Protein AF-A0A0J8RWB4-F1 (afdb_monomer_lite)

Structure (mmCIF, N/CA/C/O backbone):
data_AF-A0A0J8RWB4-F1
#
_entry.id   AF-A0A0J8RWB4-F1
#
loop_
_atom_site.group_PDB
_atom_site.id
_atom_site.type_symbol
_atom_site.label_atom_id
_atom_site.label_alt_id
_atom_site.label_comp_id
_atom_site.label_asym_id
_atom_site.label_entity_id
_atom_site.label_seq_id
_atom_site.pdbx_PDB_ins_code
_atom_site.Cartn_x
_atom_site.Cartn_y
_atom_site.Cartn_z
_atom_site.occupancy
_atom_site.B_iso_or_equiv
_atom_site.auth_seq_id
_atom_site.auth_comp_id
_atom_site.auth_asym_id
_atom_site.auth_atom_id
_atom_site.pdbx_PDB_model_num
ATOM 1 N N . MET A 1 1 ? 24.587 -2.881 -8.974 1.00 54.47 1 MET A N 1
ATOM 2 C CA . MET A 1 1 ? 23.174 -3.242 -8.698 1.00 54.47 1 MET A CA 1
ATOM 3 C C . MET A 1 1 ? 22.253 -2.350 -9.526 1.00 54.47 1 MET A C 1
ATOM 5 O O . MET A 1 1 ? 22.427 -1.137 -9.504 1.00 54.47 1 MET A O 1
ATOM 9 N N . ASN A 1 2 ? 21.323 -2.920 -10.299 1.00 81.94 2 ASN A N 1
ATOM 10 C CA . ASN A 1 2 ? 20.396 -2.151 -11.139 1.00 81.94 2 ASN A CA 1
ATOM 11 C C . ASN A 1 2 ? 19.346 -1.442 -10.262 1.00 81.94 2 ASN A C 1
ATOM 13 O O . ASN A 1 2 ? 18.455 -2.097 -9.725 1.00 81.94 2 ASN A O 1
ATOM 17 N N . ARG A 1 3 ? 19.435 -0.109 -10.135 1.00 82.25 3 ARG A N 1
ATOM 18 C CA . ARG A 1 3 ? 18.576 0.695 -9.240 1.00 82.25 3 ARG A CA 1
ATOM 19 C C . ARG A 1 3 ? 17.078 0.473 -9.466 1.00 82.25 3 ARG A C 1
ATOM 21 O O . ARG A 1 3 ? 16.320 0.473 -8.505 1.00 82.25 3 ARG A O 1
ATOM 28 N N . ARG A 1 4 ? 16.659 0.234 -10.715 1.00 81.06 4 ARG A N 1
ATOM 29 C CA . ARG A 1 4 ? 15.250 -0.033 -11.063 1.00 81.06 4 ARG A CA 1
ATOM 30 C C . ARG A 1 4 ? 14.757 -1.357 -10.485 1.00 81.06 4 ARG A C 1
ATOM 32 O O . ARG A 1 4 ? 13.654 -1.431 -9.963 1.00 81.06 4 ARG A O 1
ATOM 39 N N . HIS A 1 5 ? 15.598 -2.386 -10.545 1.00 82.81 5 HIS A N 1
ATOM 40 C CA . HIS A 1 5 ? 15.275 -3.695 -9.988 1.00 82.81 5 HIS A CA 1
ATOM 41 C C . HIS A 1 5 ? 15.225 -3.644 -8.457 1.00 82.81 5 HIS A C 1
ATOM 43 O O . HIS A 1 5 ? 14.313 -4.190 -7.849 1.00 82.81 5 HIS A O 1
ATOM 49 N N . SER A 1 6 ? 16.171 -2.940 -7.826 1.00 87.62 6 SER A N 1
ATOM 50 C CA . SER A 1 6 ? 16.166 -2.735 -6.374 1.00 87.62 6 SER A CA 1
ATOM 51 C C . SER A 1 6 ? 14.923 -1.976 -5.898 1.00 87.62 6 SER A C 1
ATOM 53 O O . SER A 1 6 ? 14.332 -2.365 -4.897 1.00 87.62 6 SER A O 1
ATOM 55 N N . ALA A 1 7 ? 14.499 -0.938 -6.628 1.00 86.75 7 ALA A N 1
ATOM 56 C CA . ALA A 1 7 ? 13.283 -0.189 -6.316 1.00 86.75 7 ALA A CA 1
ATOM 57 C C . ALA A 1 7 ? 12.024 -1.061 -6.428 1.00 86.75 7 ALA A C 1
ATOM 59 O O . ALA A 1 7 ? 11.205 -1.052 -5.517 1.00 86.75 7 ALA A O 1
ATOM 60 N N . TYR A 1 8 ? 11.912 -1.876 -7.481 1.00 85.06 8 TYR A N 1
ATOM 61 C CA . TYR A 1 8 ? 10.812 -2.832 -7.622 1.00 85.06 8 TYR A CA 1
ATOM 62 C C . TYR A 1 8 ? 10.750 -3.824 -6.452 1.00 85.06 8 TYR A C 1
ATOM 64 O O . TYR A 1 8 ? 9.693 -4.009 -5.854 1.00 85.06 8 TYR A O 1
ATOM 72 N N . CYS A 1 9 ? 11.889 -4.411 -6.064 1.00 87.62 9 CYS A N 1
ATOM 73 C CA . CYS A 1 9 ? 11.941 -5.291 -4.897 1.00 87.62 9 CYS A CA 1
ATOM 74 C C . CYS A 1 9 ? 11.512 -4.563 -3.614 1.00 87.62 9 CYS A C 1
ATOM 76 O O . CYS A 1 9 ? 10.743 -5.114 -2.833 1.00 87.62 9 CYS A O 1
ATOM 78 N N . LEU A 1 10 ? 11.974 -3.324 -3.407 1.00 89.62 10 LEU A N 1
ATOM 79 C CA . LEU A 1 10 ? 11.629 -2.523 -2.230 1.00 89.62 10 LEU A CA 1
ATOM 80 C C . LEU A 1 10 ? 10.127 -2.231 -2.149 1.00 89.62 10 LEU A C 1
ATOM 82 O O . LEU A 1 10 ? 9.534 -2.346 -1.079 1.00 89.62 10 LEU A O 1
ATOM 86 N N . VAL A 1 11 ? 9.508 -1.897 -3.280 1.00 89.75 11 VAL A N 1
ATOM 87 C CA . VAL A 1 11 ? 8.065 -1.657 -3.371 1.00 89.75 11 VAL A CA 1
ATOM 88 C C . VAL A 1 11 ? 7.280 -2.934 -3.066 1.00 89.75 11 VAL A C 1
ATOM 90 O O . VAL A 1 11 ? 6.368 -2.903 -2.241 1.00 89.75 11 VAL A O 1
ATOM 93 N N . GLY A 1 12 ? 7.702 -4.078 -3.615 1.00 88.81 12 GLY A N 1
ATOM 94 C CA . GLY A 1 12 ? 7.097 -5.372 -3.293 1.00 88.81 12 GLY A CA 1
ATOM 95 C C . GLY A 1 12 ? 7.217 -5.743 -1.808 1.00 88.81 12 GLY A C 1
ATOM 96 O O . GLY A 1 12 ? 6.288 -6.318 -1.236 1.00 88.81 12 GLY A O 1
ATOM 97 N N . TYR A 1 13 ? 8.326 -5.383 -1.148 1.00 91.62 13 TYR A N 1
ATOM 98 C CA . TYR A 1 13 ? 8.456 -5.535 0.304 1.00 91.62 13 TYR A CA 1
ATOM 99 C C . TYR A 1 13 ? 7.502 -4.611 1.062 1.00 91.62 13 TYR A C 1
ATOM 101 O O . TYR A 1 13 ? 6.848 -5.067 1.996 1.00 91.62 13 TYR A O 1
ATOM 109 N N . ALA A 1 14 ? 7.375 -3.345 0.659 1.00 91.06 14 ALA A N 1
ATOM 110 C CA . ALA A 1 14 ? 6.479 -2.390 1.308 1.00 91.06 14 ALA A CA 1
ATOM 111 C C . ALA A 1 14 ? 5.013 -2.859 1.285 1.00 91.06 14 ALA A C 1
ATOM 113 O O . ALA A 1 14 ? 4.339 -2.802 2.315 1.00 91.06 14 ALA A O 1
ATOM 114 N N . VAL A 1 15 ? 4.538 -3.394 0.153 1.00 89.81 15 VAL A N 1
ATOM 115 C CA . VAL A 1 15 ? 3.187 -3.974 0.054 1.00 89.81 15 VAL A CA 1
ATO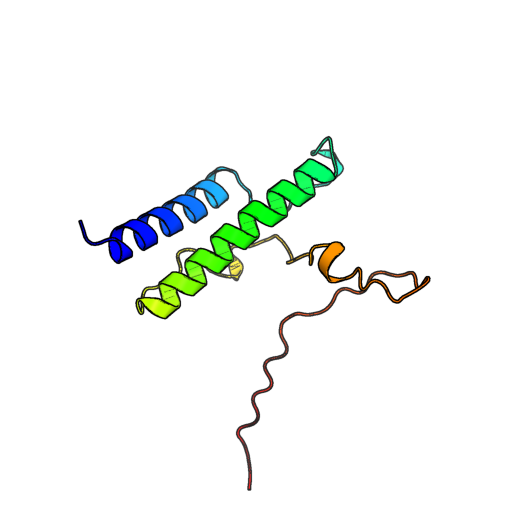M 116 C C . VAL A 1 15 ? 3.041 -5.182 0.971 1.00 89.81 15 VAL A C 1
ATOM 118 O O . VAL A 1 15 ? 2.096 -5.236 1.755 1.00 89.81 15 VAL A O 1
ATOM 121 N N . ARG A 1 16 ? 3.996 -6.121 0.946 1.00 89.81 16 ARG A N 1
ATOM 122 C CA . ARG A 1 16 ? 3.972 -7.298 1.832 1.00 89.81 16 ARG A CA 1
ATOM 123 C C . ARG A 1 16 ? 3.952 -6.918 3.308 1.00 89.81 16 ARG A C 1
ATOM 125 O O . ARG A 1 16 ? 3.173 -7.489 4.062 1.00 89.81 16 ARG A O 1
ATOM 132 N N . PHE A 1 17 ? 4.750 -5.936 3.720 1.00 90.69 17 PHE A N 1
ATOM 133 C CA . PHE A 1 17 ? 4.712 -5.415 5.085 1.00 90.69 17 PHE A CA 1
ATOM 134 C C . PHE A 1 17 ? 3.354 -4.793 5.415 1.00 90.69 17 PHE A C 1
ATOM 136 O O . PHE A 1 17 ? 2.824 -5.031 6.498 1.00 90.69 17 PHE A O 1
ATOM 143 N N . GLY A 1 18 ? 2.751 -4.060 4.475 1.00 88.44 18 GLY A N 1
ATOM 144 C CA . GLY A 1 18 ? 1.390 -3.553 4.620 1.00 88.44 18 GLY A CA 1
ATOM 145 C C . GLY A 1 18 ? 0.352 -4.663 4.798 1.00 88.44 18 GLY A C 1
ATOM 146 O O . GLY A 1 18 ? -0.558 -4.525 5.614 1.00 88.44 18 GLY A O 1
ATOM 147 N N . ILE A 1 19 ? 0.515 -5.791 4.108 1.00 88.69 19 ILE A N 1
ATOM 148 C CA . ILE A 1 19 ? -0.352 -6.964 4.264 1.00 88.69 19 ILE A CA 1
ATOM 149 C C . ILE A 1 19 ? -0.147 -7.614 5.636 1.00 88.69 19 ILE A C 1
ATOM 151 O O . ILE A 1 19 ? -1.114 -7.776 6.373 1.00 88.69 19 ILE A O 1
ATOM 155 N N . ILE A 1 20 ? 1.100 -7.903 6.022 1.00 89.19 20 ILE A N 1
ATOM 156 C CA . ILE A 1 20 ? 1.447 -8.544 7.305 1.00 89.19 20 ILE A CA 1
ATOM 157 C C . ILE A 1 20 ? 0.956 -7.713 8.499 1.00 89.19 20 ILE A C 1
ATOM 159 O O . ILE A 1 20 ? 0.448 -8.259 9.472 1.00 89.19 20 ILE A O 1
ATOM 163 N N . MET A 1 21 ? 1.060 -6.384 8.419 1.00 86.44 21 MET A N 1
ATOM 164 C CA . MET A 1 21 ? 0.547 -5.471 9.448 1.00 86.44 21 MET A CA 1
ATOM 165 C C . MET A 1 21 ? -0.983 -5.287 9.403 1.00 86.44 21 MET A C 1
ATOM 167 O O . MET A 1 21 ? -1.543 -4.542 10.209 1.00 86.44 21 MET A O 1
ATOM 171 N N . GLY A 1 22 ? -1.678 -5.897 8.439 1.00 85.81 22 GLY A N 1
ATOM 172 C CA . GLY A 1 22 ? -3.120 -5.751 8.256 1.00 85.81 22 GLY A CA 1
ATOM 173 C C . GLY A 1 22 ? -3.539 -4.353 7.794 1.00 85.81 22 GLY A C 1
ATOM 174 O O . GLY A 1 22 ? -4.656 -3.922 8.063 1.00 85.81 22 GLY A O 1
ATOM 175 N N . LEU A 1 23 ? -2.660 -3.575 7.152 1.00 84.00 23 LEU A N 1
ATOM 176 C CA . LEU A 1 23 ? -2.972 -2.215 6.685 1.00 84.00 23 LEU A CA 1
ATOM 177 C C . LEU A 1 23 ? -4.056 -2.183 5.600 1.00 84.00 23 LEU A C 1
ATOM 179 O O . LEU A 1 23 ? -4.766 -1.185 5.498 1.00 84.00 23 LEU A O 1
ATOM 183 N N . HIS A 1 24 ? -4.183 -3.272 4.845 1.00 82.56 24 HIS A N 1
ATOM 184 C CA . HIS A 1 24 ? -5.222 -3.511 3.844 1.00 82.56 24 HIS A CA 1
ATOM 185 C C . HIS A 1 24 ? -6.612 -3.765 4.453 1.00 82.56 24 HIS A C 1
ATOM 187 O O . HIS A 1 24 ? -7.616 -3.528 3.789 1.00 82.56 24 HIS A O 1
ATOM 193 N N . LEU A 1 25 ? -6.678 -4.179 5.725 1.00 81.94 25 LEU A N 1
ATOM 194 C CA . LEU A 1 25 ? -7.924 -4.517 6.412 1.00 81.94 25 LEU A CA 1
ATOM 195 C C . LEU A 1 25 ? -8.599 -3.283 7.005 1.00 81.94 25 LEU A C 1
ATOM 197 O O . LEU A 1 25 ? -7.948 -2.384 7.562 1.00 81.94 25 LEU A O 1
ATOM 201 N N . ASN A 1 26 ? -9.926 -3.249 6.930 1.00 73.44 26 ASN A N 1
ATOM 202 C CA . ASN A 1 26 ? -10.718 -2.218 7.582 1.00 73.44 26 ASN A CA 1
ATOM 203 C C . ASN A 1 26 ? -10.737 -2.472 9.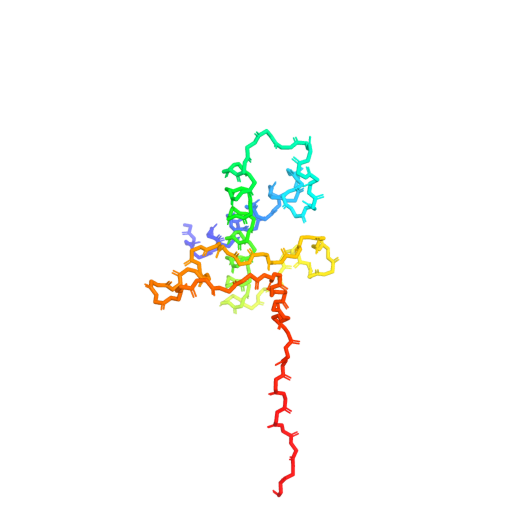099 1.00 73.44 26 ASN A C 1
ATOM 205 O O . ASN A 1 26 ? -11.299 -3.457 9.569 1.00 73.44 26 ASN A O 1
ATOM 209 N N . VAL A 1 27 ? -10.072 -1.603 9.865 1.00 72.75 27 VAL A N 1
ATOM 210 C CA . VAL A 1 27 ? -10.039 -1.705 11.329 1.00 72.75 27 VAL A CA 1
ATOM 211 C C . VAL A 1 27 ? -11.096 -0.758 11.885 1.00 72.75 27 VAL A C 1
ATOM 213 O O . VAL A 1 27 ? -11.046 0.432 11.559 1.00 72.75 27 VAL A O 1
ATOM 216 N N . PRO A 1 28 ? -12.038 -1.243 12.715 1.00 68.00 28 PRO A N 1
ATOM 217 C CA . PRO A 1 28 ? -13.103 -0.406 13.245 1.00 68.00 28 PRO A CA 1
ATOM 218 C C . PRO A 1 28 ? -12.523 0.752 14.063 1.00 68.00 28 PRO A C 1
ATOM 220 O O . PRO A 1 28 ? -11.588 0.574 14.845 1.00 68.00 28 PRO A O 1
ATOM 223 N N . GLN A 1 29 ? -13.117 1.940 13.912 1.00 63.19 29 GLN A N 1
ATOM 224 C CA . GLN A 1 29 ? -12.703 3.176 14.597 1.00 63.19 29 GLN A CA 1
ATOM 225 C C . GLN A 1 29 ? -12.560 3.010 16.113 1.00 63.19 29 GLN A C 1
ATOM 227 O O . GLN A 1 29 ? -11.710 3.650 16.721 1.00 63.19 29 GLN A O 1
ATOM 232 N N . ASN A 1 30 ? -13.337 2.101 16.702 1.00 64.25 30 ASN A N 1
ATOM 233 C CA . ASN A 1 30 ? -13.336 1.822 18.134 1.00 64.25 30 ASN A CA 1
ATOM 234 C C . ASN A 1 30 ? -12.058 1.120 18.641 1.00 64.25 30 ASN A C 1
ATOM 236 O O . ASN A 1 30 ? -11.858 1.008 19.844 1.00 64.25 30 ASN A O 1
ATOM 240 N N . GLN A 1 31 ? -11.202 0.621 17.740 1.00 66.56 31 GLN A N 1
ATOM 241 C CA . GLN A 1 31 ? -9.932 -0.033 18.077 1.00 66.56 31 GLN A CA 1
ATOM 242 C C . GLN A 1 31 ? -8.711 0.876 17.884 1.00 66.56 31 GLN A C 1
ATOM 244 O O . GLN A 1 31 ? -7.603 0.490 18.254 1.00 66.56 31 GLN A O 1
ATOM 249 N N . LEU A 1 32 ? -8.878 2.065 17.289 1.00 70.31 32 LEU A N 1
ATOM 250 C CA . LEU A 1 32 ? -7.770 2.977 17.009 1.00 70.31 32 LEU A CA 1
ATOM 251 C C . LEU A 1 32 ? -7.919 4.268 17.826 1.00 70.31 32 LEU A C 1
ATOM 253 O O . LEU A 1 32 ? -8.883 5.003 17.622 1.00 70.31 32 LEU A O 1
ATOM 257 N N . PRO A 1 33 ? -6.952 4.584 18.708 1.00 69.00 33 PRO A N 1
ATOM 258 C CA . PRO A 1 33 ? -7.097 5.641 19.709 1.00 69.00 33 PRO A CA 1
ATOM 259 C C . PRO A 1 33 ? -7.117 7.057 19.121 1.00 69.00 33 PRO A C 1
ATOM 261 O O . PRO A 1 33 ? -7.570 7.983 19.788 1.00 69.00 33 PRO A O 1
ATOM 264 N N . SER A 1 34 ? -6.636 7.258 17.888 1.00 79.75 34 SER A N 1
ATOM 265 C CA . SER A 1 34 ? -6.609 8.577 17.257 1.00 79.75 34 SER A CA 1
ATOM 266 C C . SER A 1 34 ? -6.981 8.542 15.776 1.00 79.75 34 SER A C 1
ATOM 268 O O . SER A 1 34 ? -6.597 7.649 15.013 1.00 79.75 34 SER A O 1
ATOM 270 N N . ARG A 1 35 ? -7.721 9.572 15.355 1.00 76.12 35 ARG A N 1
ATOM 271 C CA . ARG A 1 35 ? -8.059 9.826 13.949 1.00 76.12 35 ARG A CA 1
ATOM 272 C C . ARG A 1 35 ? -6.804 10.020 13.097 1.00 76.12 35 ARG A C 1
ATOM 274 O O . ARG A 1 35 ? -6.727 9.507 11.986 1.00 76.12 35 ARG A O 1
ATOM 281 N N . GLU A 1 36 ? -5.799 10.703 13.635 1.00 80.12 36 GLU A N 1
ATOM 282 C CA . GLU A 1 36 ? -4.522 10.938 12.954 1.00 80.12 36 GLU A CA 1
ATOM 283 C C . GLU A 1 36 ? -3.800 9.632 12.614 1.00 80.12 36 GLU A C 1
ATOM 285 O O . GLU A 1 36 ? -3.276 9.484 11.508 1.00 80.12 36 GLU A O 1
ATOM 290 N N . LEU A 1 37 ? -3.827 8.654 13.527 1.00 80.69 37 LEU A N 1
ATOM 291 C CA . LEU A 1 37 ? -3.231 7.341 13.302 1.00 80.69 37 LEU A CA 1
ATOM 292 C C . LEU A 1 37 ? -3.979 6.567 12.213 1.00 80.69 37 LEU A C 1
ATOM 294 O O . LEU A 1 37 ? -3.345 5.932 11.372 1.00 80.69 37 LEU A O 1
ATOM 298 N N . GLN A 1 38 ? -5.312 6.654 12.178 1.00 78.50 38 GLN A N 1
ATOM 299 C CA . GLN A 1 38 ? -6.120 6.055 11.109 1.00 78.50 38 GLN A CA 1
ATOM 300 C C . GLN A 1 38 ? -5.774 6.648 9.744 1.00 78.50 38 GLN A C 1
ATOM 302 O O . GLN A 1 38 ? -5.544 5.918 8.779 1.00 78.50 38 GLN A O 1
ATOM 307 N N . GLU A 1 39 ? -5.681 7.972 9.663 1.00 81.12 39 GLU A N 1
ATOM 308 C CA . GLU A 1 39 ? -5.320 8.642 8.422 1.00 81.12 39 GLU A CA 1
ATOM 309 C C . GLU A 1 39 ? -3.881 8.344 7.995 1.00 81.12 39 GLU A C 1
ATOM 311 O O . GLU A 1 39 ? -3.627 8.128 6.811 1.00 81.12 39 GLU A O 1
ATOM 316 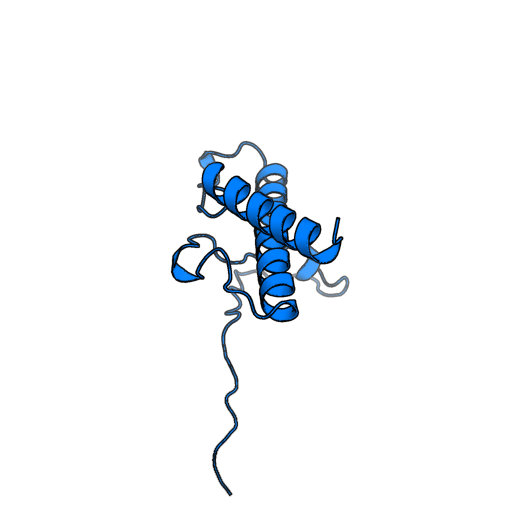N N . HIS A 1 40 ? -2.933 8.312 8.936 1.00 83.81 40 HIS A N 1
ATOM 317 C CA . HIS A 1 40 ? -1.551 7.934 8.655 1.00 83.81 40 HIS A CA 1
ATOM 318 C C . HIS A 1 40 ? -1.488 6.514 8.090 1.00 83.81 40 HIS A C 1
ATOM 320 O O . HIS A 1 40 ? -0.883 6.288 7.044 1.00 83.81 40 HIS A O 1
ATOM 326 N N . ARG A 1 41 ? -2.208 5.580 8.716 1.00 83.88 41 ARG A N 1
ATOM 327 C CA . ARG A 1 41 ? -2.330 4.195 8.261 1.00 83.88 41 ARG A CA 1
ATOM 328 C C . ARG A 1 41 ? -2.905 4.102 6.844 1.00 83.88 41 ARG A C 1
ATOM 330 O O . ARG A 1 41 ? -2.363 3.375 6.014 1.00 83.88 41 ARG A O 1
ATOM 337 N N . ASN A 1 42 ? -3.958 4.871 6.556 1.00 83.06 42 ASN A N 1
ATOM 338 C CA . ASN A 1 42 ? -4.551 4.958 5.219 1.00 83.06 42 ASN A CA 1
ATOM 339 C C . ASN A 1 42 ? -3.538 5.487 4.199 1.00 83.06 42 ASN A C 1
ATOM 341 O O . ASN A 1 42 ? -3.355 4.879 3.148 1.00 83.06 42 ASN A O 1
ATOM 345 N N . ARG A 1 43 ? -2.847 6.587 4.516 1.00 83.94 43 ARG A N 1
ATOM 346 C CA . ARG A 1 43 ? -1.844 7.193 3.632 1.00 83.94 43 ARG A CA 1
ATOM 347 C C . ARG A 1 43 ? -0.714 6.220 3.308 1.00 83.94 43 ARG A C 1
ATOM 349 O O . ARG A 1 43 ? -0.353 6.093 2.141 1.00 83.94 43 ARG A O 1
ATOM 356 N N . VAL A 1 44 ? -0.190 5.510 4.306 1.00 87.81 44 VAL A N 1
ATOM 357 C CA . VAL A 1 44 ? 0.896 4.534 4.119 1.00 87.81 44 VAL A CA 1
ATOM 358 C C . VAL A 1 44 ? 0.456 3.387 3.208 1.00 87.81 44 VAL A C 1
ATOM 360 O O . VAL A 1 44 ? 1.157 3.081 2.244 1.00 87.81 44 VAL A O 1
ATOM 363 N N . TRP A 1 45 ? -0.717 2.796 3.464 1.00 89.00 45 TRP A N 1
ATOM 364 C CA . TRP A 1 45 ? -1.242 1.699 2.647 1.00 89.00 45 TRP A CA 1
ATOM 365 C C . TRP A 1 45 ? -1.433 2.105 1.184 1.00 89.00 45 TRP A C 1
ATOM 367 O O . TRP A 1 45 ? -0.867 1.482 0.285 1.00 89.00 45 TRP A O 1
ATOM 377 N N . TRP A 1 46 ? -2.175 3.189 0.945 1.00 87.31 46 TRP A N 1
ATOM 378 C CA . TRP A 1 46 ? -2.484 3.638 -0.411 1.00 87.31 46 TRP A CA 1
ATOM 379 C C . TRP A 1 46 ? -1.234 4.081 -1.173 1.00 87.31 46 TRP A C 1
ATOM 381 O O . TRP A 1 46 ? -1.129 3.821 -2.368 1.00 87.31 46 TRP A O 1
ATOM 391 N N . THR A 1 47 ? -0.246 4.667 -0.488 1.00 89.00 47 THR A N 1
ATOM 392 C CA . THR A 1 47 ? 1.042 5.011 -1.110 1.00 89.00 47 THR A CA 1
ATOM 393 C C . THR A 1 47 ? 1.781 3.758 -1.580 1.00 89.00 47 THR A C 1
ATOM 395 O O . THR A 1 47 ? 2.229 3.715 -2.724 1.00 89.00 47 THR A O 1
ATOM 398 N N . ALA A 1 48 ? 1.881 2.721 -0.742 1.00 89.25 48 ALA A N 1
ATOM 399 C CA . ALA A 1 48 ? 2.534 1.466 -1.119 1.00 89.25 48 ALA A CA 1
ATOM 400 C C . ALA A 1 48 ? 1.816 0.775 -2.292 1.00 89.25 48 ALA A C 1
ATOM 402 O O . ALA A 1 48 ? 2.464 0.344 -3.243 1.00 89.25 48 ALA A O 1
ATOM 403 N N . TYR A 1 49 ? 0.483 0.743 -2.259 1.00 87.94 49 TYR A N 1
ATOM 404 C CA . TYR A 1 49 ? -0.354 0.177 -3.317 1.00 87.94 49 TYR A CA 1
ATOM 405 C C . TYR A 1 49 ? -0.197 0.910 -4.665 1.00 87.94 49 TYR A C 1
ATOM 407 O O . TYR A 1 49 ? -0.023 0.271 -5.705 1.00 87.94 49 TYR A O 1
ATOM 415 N N . ILE A 1 50 ? -0.210 2.251 -4.666 1.00 87.50 50 ILE A N 1
ATOM 416 C CA . ILE A 1 50 ? -0.027 3.058 -5.887 1.00 87.50 50 ILE A CA 1
ATOM 417 C C . ILE A 1 50 ? 1.384 2.870 -6.448 1.00 87.50 50 ILE A C 1
ATOM 419 O O . ILE A 1 50 ? 1.556 2.755 -7.665 1.00 87.50 50 ILE A O 1
ATOM 423 N N . LEU A 1 51 ? 2.397 2.823 -5.577 1.00 86.81 51 LEU A N 1
ATOM 424 C CA . LEU A 1 51 ? 3.774 2.569 -5.991 1.00 86.81 51 LEU A CA 1
ATOM 425 C C . LEU A 1 51 ? 3.896 1.194 -6.654 1.00 86.81 51 LEU A C 1
ATOM 427 O O . LEU A 1 51 ? 4.481 1.105 -7.730 1.00 86.81 51 LEU A O 1
ATOM 431 N N . ASP A 1 52 ? 3.303 0.148 -6.080 1.00 87.19 52 ASP A N 1
ATOM 432 C CA . ASP A 1 52 ? 3.338 -1.204 -6.652 1.00 87.19 52 ASP A CA 1
ATOM 433 C C . ASP A 1 52 ? 2.734 -1.253 -8.052 1.00 87.19 52 ASP A C 1
ATOM 435 O O . ASP A 1 52 ? 3.389 -1.716 -8.985 1.00 87.19 52 ASP A O 1
ATOM 439 N N . ARG A 1 53 ? 1.558 -0.644 -8.245 1.00 85.19 53 ARG A N 1
ATOM 440 C CA . ARG A 1 53 ? 0.941 -0.511 -9.574 1.00 85.19 53 ARG A CA 1
ATOM 441 C C . ARG A 1 53 ? 1.796 0.288 -10.547 1.00 85.19 53 ARG A C 1
ATOM 443 O O . ARG A 1 53 ? 1.963 -0.123 -11.691 1.00 85.19 53 ARG A O 1
ATOM 450 N N . SER A 1 54 ? 2.369 1.405 -10.106 1.00 85.69 54 SER A N 1
ATOM 451 C CA . SER A 1 54 ? 3.206 2.250 -10.967 1.00 85.69 54 SER A CA 1
ATOM 452 C C . SER A 1 54 ? 4.426 1.481 -11.476 1.00 85.69 54 SER A C 1
ATOM 454 O O . SER A 1 54 ? 4.719 1.486 -12.670 1.00 85.69 54 SER A O 1
ATOM 456 N N . TRP A 1 55 ? 5.110 0.755 -10.589 1.00 83.19 55 TRP A N 1
ATOM 457 C CA . TRP A 1 55 ? 6.291 -0.027 -10.947 1.00 83.19 55 TRP A CA 1
ATOM 458 C C . TRP A 1 55 ? 5.955 -1.294 -11.740 1.00 83.19 55 TRP A C 1
ATOM 460 O O . TRP A 1 55 ? 6.686 -1.625 -12.676 1.00 83.19 55 TRP A O 1
ATOM 470 N N . ALA A 1 56 ? 4.849 -1.969 -11.417 1.00 83.06 56 ALA A N 1
ATOM 471 C CA . ALA A 1 56 ? 4.322 -3.094 -12.186 1.00 83.06 56 ALA A CA 1
ATOM 472 C C . ALA A 1 56 ? 4.034 -2.682 -13.640 1.00 83.06 56 ALA A C 1
ATOM 474 O O . ALA A 1 56 ? 4.536 -3.321 -14.568 1.00 83.06 56 ALA A O 1
ATOM 475 N N . CYS A 1 57 ? 3.346 -1.551 -13.840 1.00 84.06 57 CYS A N 1
ATOM 476 C CA . CYS A 1 57 ? 3.086 -0.968 -15.158 1.00 84.06 57 CYS A CA 1
ATOM 477 C C . CYS A 1 57 ? 4.377 -0.594 -15.899 1.00 84.06 57 CYS A C 1
ATOM 479 O O . CYS A 1 57 ? 4.536 -0.931 -17.069 1.00 84.06 57 CYS A O 1
ATOM 481 N N . MET A 1 58 ? 5.325 0.069 -15.227 1.00 82.88 58 MET A N 1
ATOM 482 C CA . MET A 1 58 ? 6.585 0.502 -15.847 1.00 82.88 58 MET A CA 1
ATOM 483 C C . MET A 1 58 ? 7.494 -0.658 -16.274 1.00 82.88 58 MET A C 1
ATOM 485 O O . MET A 1 58 ? 8.284 -0.502 -17.204 1.00 82.88 58 MET A O 1
ATOM 489 N N . LEU A 1 59 ? 7.431 -1.798 -15.582 1.00 81.25 59 LEU A N 1
ATOM 490 C CA . LEU A 1 59 ? 8.306 -2.951 -15.820 1.00 81.25 59 LEU A CA 1
ATOM 491 C C . LEU A 1 59 ? 7.606 -4.116 -16.535 1.00 81.25 59 LEU A C 1
ATOM 493 O O . LEU A 1 59 ? 8.257 -5.131 -16.792 1.00 81.25 59 LEU A O 1
ATOM 497 N N . GLY A 1 60 ? 6.307 -3.998 -16.830 1.00 81.50 60 GLY A N 1
ATOM 498 C CA . GLY A 1 60 ? 5.499 -5.085 -17.391 1.00 81.50 60 GLY A CA 1
ATOM 499 C C . GLY A 1 60 ? 5.429 -6.308 -16.470 1.00 81.50 60 GLY A C 1
ATOM 500 O O . GLY A 1 60 ? 5.443 -7.445 -16.939 1.00 81.50 60 GLY A O 1
ATOM 501 N N . LYS A 1 61 ? 5.448 -6.087 -15.152 1.00 79.56 61 LYS A N 1
ATOM 502 C CA . LYS A 1 61 ? 5.420 -7.139 -14.125 1.00 79.56 61 LYS A CA 1
ATOM 503 C C . LYS A 1 61 ? 4.019 -7.248 -13.512 1.00 79.56 61 LYS A C 1
ATOM 505 O O . LYS A 1 61 ? 3.296 -6.256 -13.511 1.00 79.56 61 LYS A O 1
ATOM 510 N N . PRO A 1 62 ? 3.628 -8.420 -12.980 1.00 80.62 62 PRO A N 1
ATOM 511 C CA . PRO A 1 62 ? 2.365 -8.550 -12.260 1.00 80.62 62 PRO A CA 1
ATOM 512 C C . PRO A 1 62 ? 2.380 -7.714 -10.972 1.00 80.62 62 PRO A C 1
ATOM 514 O O . PRO A 1 62 ? 3.427 -7.567 -10.333 1.00 80.62 62 PRO A O 1
ATOM 517 N N . VAL A 1 63 ? 1.211 -7.183 -10.606 1.00 81.44 63 VAL A N 1
ATOM 518 C CA . VAL A 1 63 ? 0.973 -6.503 -9.322 1.00 81.44 63 VAL A CA 1
ATOM 519 C C . VAL A 1 63 ? 1.043 -7.500 -8.168 1.00 81.44 63 VAL A C 1
ATOM 521 O O . VAL A 1 63 ? 0.704 -8.674 -8.331 1.00 81.44 63 VAL A O 1
ATOM 524 N N . SER A 1 64 ? 1.492 -7.046 -6.998 1.00 80.25 64 SER A N 1
ATOM 525 C CA . SER A 1 64 ? 1.687 -7.923 -5.840 1.00 80.25 64 SER A CA 1
ATOM 526 C C . SER A 1 64 ? 0.394 -8.234 -5.079 1.00 80.25 64 SER A C 1
ATOM 528 O O . SER A 1 64 ? 0.398 -9.177 -4.289 1.00 80.25 64 SER A O 1
ATOM 530 N N . ILE A 1 65 ? -0.669 -7.448 -5.267 1.00 81.38 65 ILE A N 1
ATOM 531 C CA . ILE A 1 65 ? -1.970 -7.619 -4.606 1.00 81.38 65 ILE A CA 1
ATOM 532 C C . ILE A 1 65 ? -3.103 -7.321 -5.592 1.00 81.38 65 ILE A C 1
ATOM 534 O O . ILE A 1 65 ? -3.028 -6.341 -6.345 1.00 81.38 65 ILE A O 1
ATOM 538 N N . GLN A 1 66 ? -4.125 -8.177 -5.593 1.00 81.56 66 GLN A N 1
ATOM 539 C CA . GLN A 1 66 ? -5.331 -7.983 -6.392 1.00 81.56 66 GLN A CA 1
ATOM 540 C C . GLN A 1 66 ? -6.306 -7.052 -5.666 1.00 81.56 66 GLN A C 1
ATOM 542 O O . GLN A 1 66 ? -6.221 -6.872 -4.453 1.00 81.56 66 GLN A O 1
ATOM 547 N N . ASP A 1 67 ? -7.200 -6.406 -6.410 1.00 79.81 67 ASP A N 1
ATOM 548 C CA . ASP A 1 67 ? -8.137 -5.443 -5.816 1.00 79.81 67 ASP A CA 1
ATOM 549 C C . ASP A 1 67 ? -9.185 -6.120 -4.928 1.00 79.81 67 ASP A C 1
ATOM 551 O O . ASP A 1 67 ? -9.666 -5.519 -3.972 1.00 79.81 67 ASP A O 1
ATOM 555 N N . GLU A 1 68 ? -9.471 -7.392 -5.194 1.00 80.50 68 GLU A N 1
ATOM 556 C CA . GLU A 1 68 ? -10.399 -8.224 -4.433 1.00 80.50 68 GLU A CA 1
ATOM 557 C C . GLU A 1 68 ? -9.888 -8.549 -3.022 1.00 80.50 68 GLU A C 1
ATOM 559 O O . GLU A 1 68 ? -10.690 -8.804 -2.129 1.00 80.50 68 GLU A O 1
ATOM 564 N N . ASP A 1 69 ? -8.571 -8.494 -2.800 1.00 79.94 69 ASP A N 1
ATOM 565 C CA . ASP A 1 69 ? -7.942 -8.768 -1.501 1.00 79.94 69 ASP A CA 1
ATOM 566 C C . ASP A 1 69 ? -7.923 -7.528 -0.577 1.00 79.94 69 ASP A C 1
ATOM 568 O O . ASP A 1 69 ? -7.293 -7.536 0.486 1.00 79.94 69 ASP A O 1
ATOM 572 N N . ILE A 1 70 ? -8.553 -6.419 -0.987 1.00 81.38 70 ILE A N 1
ATOM 573 C CA . ILE A 1 70 ? -8.503 -5.131 -0.286 1.00 81.38 70 ILE A CA 1
ATOM 574 C C . ILE A 1 70 ? -9.882 -4.768 0.268 1.00 81.38 70 ILE A C 1
ATOM 576 O O . ILE A 1 70 ? -10.715 -4.170 -0.406 1.00 81.38 70 ILE A O 1
ATOM 580 N N . ASP A 1 71 ? -10.076 -5.020 1.562 1.00 78.44 71 ASP A N 1
ATOM 581 C CA . ASP A 1 71 ? -11.317 -4.673 2.272 1.00 78.44 71 ASP A CA 1
ATOM 582 C C . ASP A 1 71 ? -11.476 -3.164 2.536 1.00 78.44 71 ASP A C 1
ATOM 584 O O . ASP A 1 71 ? -12.558 -2.672 2.878 1.00 78.44 71 ASP A O 1
ATOM 588 N N . ARG A 1 72 ? -10.390 -2.388 2.441 1.00 70.94 72 ARG A N 1
ATOM 589 C CA . ARG A 1 72 ? -10.444 -0.935 2.629 1.00 70.94 72 ARG A CA 1
ATOM 590 C C . ARG A 1 72 ? -10.933 -0.223 1.379 1.00 70.94 72 ARG A C 1
ATOM 592 O O . ARG A 1 72 ? -10.218 -0.121 0.389 1.00 70.94 72 ARG A O 1
ATOM 599 N N . VAL A 1 73 ? -12.078 0.441 1.509 1.00 69.94 73 VAL A N 1
ATOM 600 C CA . VAL A 1 73 ? -12.513 1.464 0.555 1.00 69.94 73 VAL A CA 1
ATOM 601 C C . VAL A 1 73 ? -11.506 2.615 0.548 1.00 69.94 73 VAL A C 1
ATOM 603 O O . VAL A 1 73 ? -11.074 3.098 1.601 1.00 69.94 73 VAL A O 1
ATOM 606 N N . PHE A 1 74 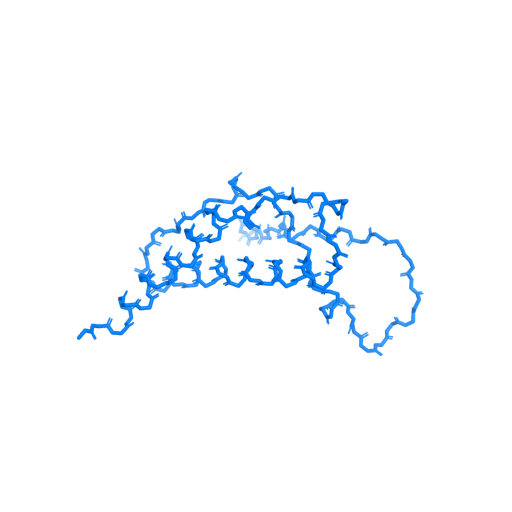? -11.131 3.066 -0.648 1.00 67.06 74 PHE A N 1
ATOM 607 C CA . PHE A 1 74 ? -10.338 4.275 -0.838 1.00 67.06 74 PHE A CA 1
ATOM 608 C C . PHE A 1 74 ? -11.120 5.485 -0.327 1.00 67.06 74 PHE A C 1
ATOM 610 O O . PHE A 1 74 ? -11.937 6.073 -1.030 1.00 67.06 74 PHE A O 1
ATOM 617 N N . VAL A 1 75 ? -10.886 5.853 0.931 1.00 63.47 75 VAL A N 1
ATOM 618 C CA . VAL A 1 75 ? -11.358 7.124 1.468 1.00 63.47 75 VAL A CA 1
ATOM 619 C C . VAL A 1 75 ? -10.341 8.168 1.048 1.00 63.47 75 VAL A C 1
ATOM 621 O O . VAL A 1 75 ? -9.214 8.185 1.555 1.00 63.47 75 VAL A O 1
ATOM 624 N N . LEU A 1 76 ? -10.741 9.014 0.097 1.00 63.97 76 LEU A N 1
ATOM 625 C CA . LEU A 1 76 ? -9.962 10.180 -0.286 1.00 63.97 76 LEU A CA 1
ATOM 626 C C . LEU A 1 76 ? -9.534 10.937 0.978 1.00 63.97 76 LEU A C 1
ATOM 628 O O . LEU A 1 76 ? -10.342 11.116 1.898 1.00 63.97 76 LEU A O 1
ATOM 632 N N . PRO A 1 77 ? -8.276 11.392 1.056 1.00 59.84 77 PRO A N 1
ATOM 633 C CA . PRO A 1 77 ? -7.877 12.252 2.148 1.00 59.84 77 PRO A CA 1
ATOM 634 C C . PRO A 1 77 ? -8.790 13.479 2.187 1.00 59.84 77 PRO A C 1
ATOM 636 O O . PRO A 1 77 ? -9.084 14.067 1.150 1.00 59.84 77 PRO A O 1
ATOM 639 N N . ILE A 1 78 ? -9.200 13.914 3.377 1.00 59.12 78 ILE A N 1
ATOM 640 C CA . ILE A 1 78 ? -10.083 15.083 3.531 1.00 59.12 78 ILE A CA 1
ATOM 641 C C . ILE A 1 78 ? -9.479 16.338 2.892 1.00 59.12 78 ILE A C 1
ATOM 643 O O . ILE A 1 78 ? -10.212 17.179 2.395 1.00 59.12 78 ILE A O 1
ATOM 647 N N . TRP A 1 79 ? -8.151 16.451 2.838 1.00 52.59 79 TRP A N 1
ATOM 648 C CA . TRP A 1 79 ? -7.465 17.549 2.153 1.00 52.59 79 TRP A CA 1
ATOM 649 C C . TRP A 1 79 ? -7.584 17.509 0.620 1.00 52.59 79 TRP A C 1
ATOM 651 O O . TRP A 1 79 ? -7.371 18.535 -0.010 1.00 52.59 79 TRP A O 1
ATOM 661 N N . VAL A 1 80 ? -7.953 16.370 0.021 1.00 58.66 80 VAL A N 1
ATOM 662 C CA . VAL A 1 80 ? -8.323 16.283 -1.404 1.00 58.66 80 VAL A CA 1
ATOM 663 C C . VAL A 1 80 ? -9.756 16.774 -1.633 1.00 58.66 8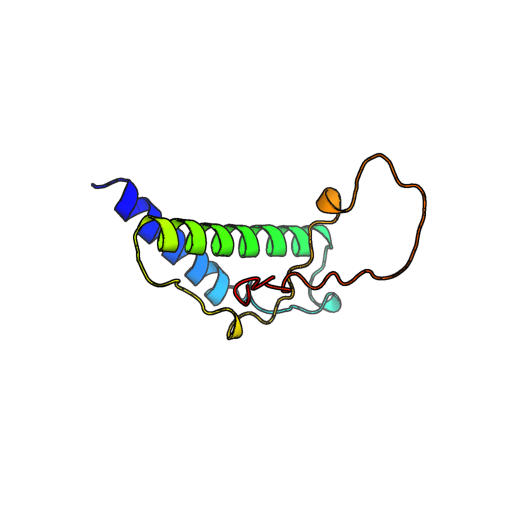0 VAL A C 1
ATOM 665 O O . VAL A 1 80 ? -10.034 17.354 -2.674 1.00 58.66 80 VAL A O 1
ATOM 668 N N . LEU A 1 81 ? -10.657 16.593 -0.658 1.00 54.88 81 LEU A N 1
ATOM 669 C CA . LEU A 1 81 ? -12.012 17.166 -0.693 1.00 54.88 81 LEU A CA 1
ATOM 670 C C . LEU A 1 81 ? -12.064 18.629 -0.232 1.00 54.88 81 LEU A C 1
ATOM 672 O O . LEU A 1 81 ? -13.026 19.335 -0.522 1.00 54.88 81 LEU A O 1
ATOM 676 N N . ARG A 1 82 ? -11.061 19.091 0.518 1.00 47.25 82 ARG A N 1
ATOM 677 C CA . ARG A 1 82 ? -10.995 20.457 1.032 1.00 47.25 82 ARG A CA 1
ATOM 678 C C . ARG A 1 82 ? -10.391 21.384 -0.015 1.00 47.25 82 ARG A C 1
ATOM 680 O O . ARG A 1 82 ? -9.284 21.890 0.154 1.00 47.25 82 ARG A O 1
ATOM 687 N N . SER A 1 83 ? -11.157 21.633 -1.072 1.00 46.81 83 SER A N 1
ATOM 688 C CA . SER A 1 83 ? -11.008 22.864 -1.843 1.00 46.81 83 SER A CA 1
ATOM 689 C C . SER A 1 83 ? -11.117 24.059 -0.881 1.00 46.81 83 SER A C 1
ATOM 691 O O . SER A 1 83 ? -11.961 24.041 0.021 1.00 46.81 83 SER A O 1
ATOM 693 N N . PRO A 1 84 ? -10.286 25.104 -1.020 1.00 49.59 84 PRO A N 1
ATOM 694 C CA . PRO A 1 84 ? -10.397 26.309 -0.200 1.00 49.59 84 PRO A CA 1
ATOM 695 C C . PRO A 1 84 ? -11.672 27.137 -0.467 1.00 49.59 84 PRO A C 1
ATOM 697 O O . PRO A 1 84 ? -11.817 28.193 0.142 1.00 49.59 84 PRO A O 1
ATOM 700 N N . ASP A 1 85 ? -12.592 26.690 -1.333 1.00 52.75 85 ASP A N 1
ATOM 701 C CA . ASP A 1 85 ? -13.696 27.510 -1.842 1.00 52.75 85 ASP A CA 1
ATOM 702 C C . ASP A 1 85 ? -15.129 27.062 -1.500 1.00 52.75 85 ASP A C 1
ATOM 704 O O . ASP A 1 85 ? -16.051 27.755 -1.916 1.00 52.75 85 ASP A O 1
ATOM 708 N N . GLN A 1 86 ? -15.387 25.999 -0.727 1.00 42.22 86 GLN A N 1
ATOM 709 C CA . GLN A 1 86 ? -16.783 25.629 -0.426 1.00 42.22 86 GLN A CA 1
ATOM 710 C C . GLN A 1 86 ? -17.111 25.552 1.064 1.00 42.22 86 GLN A C 1
ATOM 712 O O . GLN A 1 86 ? -16.894 24.570 1.771 1.00 42.22 86 GLN A O 1
ATOM 717 N N . SER A 1 87 ? -17.697 26.661 1.507 1.00 41.00 87 SER A N 1
ATOM 718 C CA . SER A 1 87 ? -18.695 26.755 2.561 1.00 41.00 87 SER A CA 1
ATOM 719 C C . SER A 1 87 ? -19.696 25.589 2.523 1.00 41.00 87 SER A C 1
ATOM 721 O O . SER A 1 87 ? -20.356 25.382 1.511 1.00 41.00 87 SER A O 1
ATOM 723 N N . ILE A 1 88 ? -19.833 24.903 3.665 1.00 47.25 88 ILE A N 1
ATOM 724 C CA . ILE A 1 88 ? -21.029 24.181 4.145 1.00 47.25 88 ILE A CA 1
ATOM 725 C C . ILE A 1 88 ? -21.898 23.481 3.087 1.00 47.25 88 ILE A C 1
ATOM 727 O O . ILE A 1 88 ? -22.891 24.043 2.643 1.00 47.25 88 ILE A O 1
ATOM 731 N N . VAL A 1 89 ? -21.646 22.194 2.838 1.00 36.00 89 VAL A N 1
ATOM 732 C CA . VAL A 1 89 ? -22.732 21.236 2.565 1.00 36.00 89 VAL A CA 1
ATOM 733 C C . VAL A 1 89 ? -22.399 19.928 3.281 1.00 36.00 89 VAL A C 1
ATOM 735 O O . VAL A 1 89 ? -21.302 19.387 3.143 1.00 36.00 89 VAL A O 1
ATOM 738 N N . GLY A 1 90 ? -23.321 19.490 4.138 1.00 43.62 90 GLY A N 1
ATOM 739 C CA . GLY A 1 90 ? -23.256 18.207 4.823 1.00 43.62 90 GLY A CA 1
ATOM 740 C C . GLY A 1 90 ? -23.493 17.027 3.879 1.00 43.62 90 GLY A C 1
ATOM 741 O O . GLY A 1 90 ? -23.760 17.195 2.698 1.00 43.62 90 GLY A O 1
ATOM 742 N N . GLU A 1 91 ? -23.425 15.837 4.469 1.00 36.38 91 GLU A N 1
ATOM 743 C CA . GLU A 1 91 ? -23.768 14.532 3.890 1.00 36.38 91 GLU A CA 1
ATOM 744 C C . GLU A 1 91 ? -22.733 13.879 2.952 1.00 36.38 91 GLU A C 1
ATOM 746 O O . GLU A 1 91 ? -22.575 14.180 1.773 1.00 36.38 91 GLU A O 1
ATOM 751 N N . HIS A 1 92 ? -22.028 12.906 3.544 1.00 39.78 92 HIS A N 1
ATOM 752 C CA . HIS A 1 92 ? -21.704 11.586 2.990 1.00 39.78 92 HIS A CA 1
ATOM 753 C C . HIS A 1 92 ? -21.715 11.446 1.455 1.00 39.78 92 HIS A C 1
ATOM 755 O O . HIS A 1 92 ? -22.505 10.689 0.899 1.00 39.78 92 HIS A O 1
ATOM 761 N N . THR A 1 93 ? -20.776 12.086 0.757 1.00 40.38 93 THR A N 1
ATOM 762 C CA . THR A 1 93 ? -20.528 11.766 -0.655 1.00 40.38 93 THR A CA 1
ATOM 763 C C . THR A 1 93 ? -19.510 10.629 -0.750 1.00 40.38 93 THR A C 1
ATOM 765 O O . THR A 1 93 ? -18.298 10.838 -0.727 1.00 40.38 93 THR A O 1
ATOM 768 N N . VAL A 1 94 ? -20.014 9.398 -0.836 1.00 42.12 94 VAL A N 1
ATOM 769 C CA . VAL A 1 94 ? -19.273 8.237 -1.352 1.00 42.12 94 VAL A CA 1
ATOM 770 C C . VAL A 1 94 ? -19.162 8.403 -2.868 1.00 42.12 94 VAL A C 1
ATOM 772 O O . VAL A 1 94 ? -20.127 8.182 -3.592 1.00 42.12 94 VAL A O 1
ATOM 775 N N . ALA A 1 95 ? -18.002 8.838 -3.362 1.00 42.69 95 ALA A N 1
ATOM 776 C CA . ALA A 1 95 ? -17.737 8.892 -4.798 1.00 42.69 95 ALA A CA 1
ATOM 777 C C . ALA A 1 95 ? -17.321 7.493 -5.301 1.00 42.69 95 ALA A C 1
ATOM 779 O O . ALA A 1 95 ? -16.330 6.950 -4.803 1.00 42.69 95 ALA A O 1
ATOM 780 N N . PRO A 1 96 ? -18.016 6.893 -6.286 1.00 36.47 96 PRO A N 1
ATOM 781 C CA . PRO A 1 96 ? -17.572 5.646 -6.888 1.00 36.47 96 PRO A CA 1
ATOM 782 C C . PRO A 1 96 ? -16.431 5.952 -7.865 1.00 36.47 96 PRO A C 1
ATOM 784 O O . PRO A 1 96 ? -16.646 6.489 -8.950 1.00 36.47 96 PRO A O 1
ATOM 787 N N . PHE A 1 97 ? -15.198 5.605 -7.491 1.00 42.94 97 PHE A N 1
ATOM 788 C CA . PHE A 1 97 ? -14.012 5.743 -8.345 1.00 42.94 97 PHE A CA 1
ATOM 789 C C . PHE A 1 97 ? -13.899 4.617 -9.391 1.00 42.94 97 PHE A C 1
ATOM 791 O O . PHE A 1 97 ? -12.804 4.191 -9.704 1.00 42.94 97 PHE A O 1
ATOM 798 N N . LEU A 1 98 ? -14.990 4.102 -9.965 1.00 44.59 98 LEU A N 1
ATOM 799 C CA . LEU A 1 98 ? -14.898 3.157 -11.088 1.00 44.59 98 LEU A CA 1
ATOM 800 C C . LEU A 1 98 ? -16.122 3.270 -12.005 1.00 44.59 98 LEU A C 1
ATOM 802 O O . LEU A 1 98 ? -17.046 2.467 -11.945 1.00 44.59 98 LEU A O 1
ATOM 806 N N . ALA A 1 99 ? -16.105 4.249 -12.907 1.00 35.56 99 ALA A N 1
ATOM 807 C CA . ALA A 1 99 ? -16.897 4.196 -14.131 1.00 35.56 99 ALA A CA 1
ATOM 808 C C . ALA A 1 99 ? -15.951 4.386 -15.318 1.00 35.56 99 ALA A C 1
ATOM 810 O O . ALA A 1 99 ? -15.730 5.493 -15.811 1.00 35.56 99 ALA A O 1
ATOM 811 N N . GLY A 1 100 ? -15.345 3.275 -15.743 1.00 40.66 100 GLY A N 1
ATOM 812 C CA . GLY A 1 100 ? -14.621 3.197 -17.001 1.00 40.66 100 GLY A CA 1
ATOM 813 C C . GLY A 1 100 ? -15.545 3.598 -18.148 1.00 40.66 100 GLY A C 1
ATOM 814 O O . GLY A 1 100 ? -16.492 2.887 -18.476 1.00 40.66 100 GLY A O 1
ATOM 815 N N . SER A 1 101 ? -15.273 4.744 -18.770 1.00 41.28 101 SER A N 1
ATOM 816 C CA . SER A 1 101 ? -15.950 5.144 -20.000 1.00 41.28 101 SER A CA 1
ATOM 817 C C . SER A 1 101 ? -15.292 4.420 -21.175 1.00 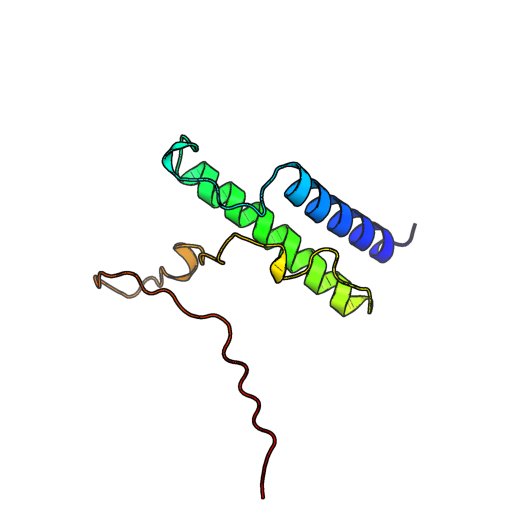41.28 101 SER A C 1
ATOM 819 O O . SER A 1 101 ? -14.386 4.928 -21.833 1.00 41.28 101 SER A O 1
ATOM 821 N N . ASN A 1 102 ? -15.735 3.187 -21.418 1.00 42.28 102 ASN A N 1
ATOM 822 C CA . ASN A 1 102 ? -15.504 2.503 -22.680 1.00 42.28 102 ASN A CA 1
ATOM 823 C C . ASN A 1 102 ? -16.383 3.170 -23.750 1.00 42.28 102 ASN A C 1
ATOM 825 O O . ASN A 1 102 ? -17.559 2.847 -23.889 1.00 42.28 102 ASN A O 1
ATOM 829 N N . LYS A 1 103 ? -15.822 4.122 -24.501 1.00 46.28 103 LYS A N 1
ATOM 830 C CA . LYS A 1 103 ? -16.412 4.598 -25.759 1.00 46.28 103 LYS A CA 1
ATOM 831 C C . LYS A 1 103 ? -15.598 4.075 -26.937 1.00 46.28 103 LYS A C 1
ATOM 833 O O . LYS A 1 103 ? -14.851 4.806 -27.578 1.00 46.28 103 LYS A O 1
ATOM 838 N N . ARG A 1 104 ? -15.765 2.788 -27.229 1.00 44.81 104 ARG A N 1
ATOM 839 C CA . ARG A 1 104 ? -15.568 2.237 -28.572 1.00 44.81 104 ARG A CA 1
ATOM 840 C C . ARG A 1 104 ? -16.822 1.468 -28.959 1.00 44.81 104 ARG A C 1
ATOM 842 O O . ARG A 1 104 ? -16.919 0.294 -28.646 1.00 44.81 104 ARG A O 1
ATOM 849 N N . THR A 1 105 ? -17.765 2.138 -29.620 1.00 42.91 105 THR A N 1
ATOM 850 C CA . THR A 1 105 ? -18.632 1.563 -30.663 1.00 42.91 105 THR A CA 1
ATOM 851 C C . THR A 1 105 ? -19.314 2.677 -31.472 1.00 42.91 105 THR A C 1
ATOM 853 O O . THR A 1 105 ? -19.792 3.657 -30.909 1.00 42.91 105 THR A O 1
ATOM 856 N N . ALA A 1 106 ? -19.348 2.448 -32.790 1.00 37.25 106 ALA A N 1
ATOM 857 C CA . ALA A 1 106 ? -20.241 2.983 -33.823 1.00 37.25 106 ALA A CA 1
ATOM 858 C C . ALA A 1 106 ? -20.109 4.458 -34.264 1.00 37.25 106 ALA A C 1
ATOM 860 O O . ALA A 1 106 ? -20.733 5.355 -33.701 1.00 37.25 106 ALA A O 1
ATOM 861 N N . LYS A 1 107 ? -19.436 4.669 -35.403 1.00 39.41 107 LYS A N 1
ATOM 862 C CA . LYS A 1 107 ? -20.127 4.911 -36.683 1.00 39.41 107 LYS A CA 1
ATOM 863 C C . LYS A 1 107 ? -19.240 4.503 -37.857 1.00 39.41 107 LYS A C 1
ATOM 865 O O . LYS A 1 107 ? -18.016 4.720 -37.746 1.00 39.41 107 LYS A O 1
#

Foldseek 3Di:
DPVLVVLLVVLLVLQVVCVVVCLLPDDDPVVDPDPVVPVVSLVSNVVSQVSQVVSCVVPVHDRNDDPVSGNDDNDDDVVVVDDVPDDDDDDDDPDPPDDPPPPDDDD

Sequence (107 aa):
MNRRHSAYCLVGYAVRFGIIMGLHLNVPQNQLPSRELQEHRNRVWWTAYILDRSWACMLGKPVSIQDEDIDRVFVLPIWVLRSPDQSIVGEHTVAPFLAGSNKRTAK

InterPro domains:
  IPR007219 Xylanolytic transcriptional activator, regulatory domain [PF04082] (2-71)
  IPR007219 Xylanolytic transcriptional activator, regulatory domain [SM00906] (7-81)

Secondary structure (DSSP, 8-state):
--HHHHHHHHHHHHHHHHHHTTTTS---GGG-S-HHHHHHHHHHHHHHHHHHHHHHHHHTPPPSS-GGG--S-----HHHH--TT-----S----------------

pLDDT: mean 70.68, std 18.2, range [35.56, 91.62]

Radius of gyration: 17.49 Å; chains: 1; bounding box: 47×36×56 Å

Organism: NCBI:txid396776